Protein AF-A0A7C2DTG1-F1 (afdb_monomer_lite)

Foldseek 3Di:
DDDDDDDDDDDDPDPDDDDDDDDDPCPDPVNPDDDDADEAEDWAAFDDPVCVVVVRTDDADFAPDKDWPDADPVQRKTKIKTKDAAADKDFDDWDQDPNDTFGEIEHRCFADFIWIWMWIGRPPPHIYTDDIGGDDDPNHGDTRFFDDPPDVPGPRYYYDYNPD

pLDDT: mean 87.03, std 15.65, range [34.69, 97.69]

Structure (mmCIF, N/CA/C/O backbone):
data_AF-A0A7C2DTG1-F1
#
_entry.id   AF-A0A7C2DTG1-F1
#
loop_
_atom_site.group_PDB
_atom_site.id
_atom_site.type_symbol
_atom_site.label_atom_id
_atom_site.label_alt_id
_atom_site.label_comp_id
_atom_site.label_asym_id
_atom_site.label_entity_id
_atom_site.label_seq_id
_atom_site.pdbx_PDB_ins_code
_atom_site.Cartn_x
_atom_site.Cartn_y
_atom_site.Cartn_z
_atom_site.occupancy
_atom_site.B_iso_or_equiv
_atom_site.auth_seq_id
_atom_site.auth_comp_id
_atom_site.auth_asym_id
_atom_site.auth_atom_id
_atom_site.pdbx_PDB_model_num
ATOM 1 N N . MET A 1 1 ? 42.795 -55.065 2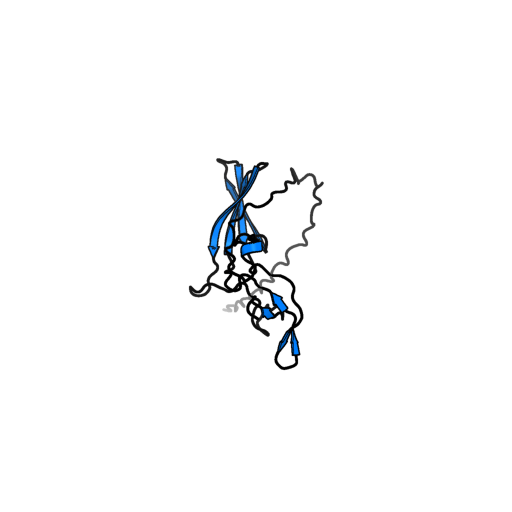0.145 1.00 43.28 1 MET A N 1
ATOM 2 C CA . MET A 1 1 ? 42.087 -54.431 19.009 1.00 43.28 1 MET A CA 1
ATOM 3 C C . MET A 1 1 ? 41.226 -53.302 19.561 1.00 43.28 1 MET A C 1
ATOM 5 O O . MET A 1 1 ? 40.138 -53.556 20.056 1.00 43.28 1 MET A O 1
ATOM 9 N N . HIS A 1 2 ? 41.753 -52.077 19.580 1.00 39.12 2 HIS A N 1
ATOM 10 C CA . HIS A 1 2 ? 41.038 -50.883 20.037 1.00 39.12 2 HIS A CA 1
ATOM 11 C C . HIS A 1 2 ? 40.403 -50.190 18.831 1.00 39.12 2 HIS A C 1
ATOM 13 O O . HIS A 1 2 ? 41.102 -49.892 17.864 1.00 39.12 2 HIS A O 1
ATOM 19 N N . ARG A 1 3 ? 39.088 -49.957 18.868 1.00 41.34 3 ARG A N 1
ATOM 20 C CA . ARG A 1 3 ? 38.401 -49.107 17.891 1.00 41.34 3 ARG A CA 1
ATOM 21 C C . ARG A 1 3 ? 37.812 -47.917 18.630 1.00 41.34 3 ARG A C 1
ATOM 23 O O . ARG A 1 3 ? 36.947 -48.074 19.486 1.00 41.34 3 ARG A O 1
ATOM 30 N N . SER A 1 4 ? 38.381 -46.762 18.318 1.00 36.59 4 SER A N 1
ATOM 31 C CA . SER A 1 4 ? 38.093 -45.457 18.888 1.00 36.59 4 SER A CA 1
ATOM 32 C C . SER A 1 4 ? 36.669 -45.000 18.578 1.00 36.59 4 SER A C 1
ATOM 34 O O . SER A 1 4 ? 36.178 -45.157 17.461 1.00 36.59 4 SER A O 1
ATOM 36 N N . LEU A 1 5 ? 36.038 -44.409 19.589 1.00 38.06 5 LEU A N 1
ATOM 37 C CA . LEU A 1 5 ? 34.749 -43.735 19.526 1.00 38.06 5 LEU A CA 1
ATOM 38 C C . LEU A 1 5 ? 34.930 -42.390 18.802 1.00 38.06 5 LEU A C 1
ATOM 40 O O . LEU A 1 5 ? 35.650 -41.520 19.288 1.00 38.06 5 LEU A O 1
ATOM 44 N N . ALA A 1 6 ? 34.312 -42.222 17.634 1.00 37.50 6 ALA A N 1
ATOM 45 C CA . ALA A 1 6 ? 34.269 -40.935 16.946 1.00 37.50 6 ALA A CA 1
ATOM 46 C C . ALA A 1 6 ? 33.178 -40.063 17.585 1.00 37.50 6 ALA A C 1
ATOM 48 O O . ALA A 1 6 ? 31.989 -40.352 17.461 1.00 37.50 6 ALA A O 1
ATOM 49 N N . VAL A 1 7 ? 33.590 -39.012 18.292 1.00 38.81 7 VAL A N 1
ATOM 50 C CA . VAL A 1 7 ? 32.696 -37.971 18.811 1.00 38.81 7 VAL A CA 1
ATOM 51 C C . VAL A 1 7 ? 32.345 -37.032 17.658 1.00 38.81 7 VAL A C 1
ATOM 53 O O . VAL A 1 7 ? 33.220 -36.394 17.075 1.00 38.81 7 VAL A O 1
ATOM 56 N N . LEU A 1 8 ? 31.060 -36.972 17.314 1.00 34.69 8 LEU A N 1
ATOM 57 C CA . LEU A 1 8 ? 30.517 -36.056 16.318 1.00 34.69 8 LEU A CA 1
ATOM 58 C C . LEU A 1 8 ? 30.367 -34.666 16.964 1.00 34.69 8 LEU A C 1
ATOM 60 O O . LEU A 1 8 ? 29.499 -34.468 17.812 1.00 34.69 8 LEU A O 1
ATOM 64 N N . PHE A 1 9 ? 31.210 -33.702 16.590 1.00 39.34 9 PHE A N 1
ATOM 65 C CA . PHE A 1 9 ? 31.005 -32.300 16.962 1.00 39.34 9 PHE A CA 1
ATOM 66 C C . PHE A 1 9 ? 29.908 -31.698 16.077 1.00 39.34 9 PHE A C 1
ATOM 68 O O . PHE A 1 9 ? 30.106 -31.487 14.881 1.00 39.34 9 PHE A O 1
ATOM 75 N N . ALA A 1 10 ? 28.748 -31.410 16.668 1.00 42.44 10 ALA A N 1
ATOM 76 C CA . ALA A 1 10 ? 27.734 -30.562 16.057 1.00 42.44 10 ALA A CA 1
ATOM 77 C C . ALA A 1 10 ? 28.236 -29.108 16.072 1.00 42.44 10 ALA A C 1
ATOM 79 O O . ALA A 1 10 ? 28.233 -28.448 17.111 1.00 42.44 10 ALA A O 1
ATOM 80 N N . GLY A 1 11 ? 28.716 -28.619 14.928 1.00 43.84 11 GLY A N 1
ATOM 81 C CA . GLY A 1 11 ? 29.050 -27.209 14.753 1.00 43.84 11 GLY A CA 1
ATOM 82 C C . GLY A 1 11 ? 27.777 -26.363 14.752 1.00 43.84 11 GLY A C 1
ATOM 83 O O . GLY A 1 11 ? 26.938 -26.514 13.867 1.00 43.84 11 GLY A O 1
ATOM 84 N N . LEU A 1 12 ? 27.631 -25.470 15.733 1.00 47.09 12 LEU A N 1
ATOM 85 C CA . LEU A 1 12 ? 26.654 -24.385 15.665 1.00 47.09 12 LEU A CA 1
ATOM 86 C C . LEU A 1 12 ? 27.024 -23.474 14.487 1.00 47.09 12 LEU A C 1
ATOM 88 O O . LEU A 1 12 ? 28.044 -22.786 14.527 1.00 47.09 12 LEU A O 1
ATOM 92 N N . ALA A 1 13 ? 26.197 -23.456 13.444 1.00 48.62 13 ALA A N 1
ATOM 93 C CA . ALA A 1 13 ? 26.283 -22.448 12.399 1.00 48.62 13 ALA A CA 1
ATOM 94 C C . ALA A 1 13 ? 25.889 -21.091 13.002 1.00 48.62 13 ALA A C 1
ATOM 96 O O . ALA A 1 13 ? 24.713 -20.834 13.260 1.00 48.62 13 ALA A O 1
ATOM 97 N N . MET A 1 14 ? 26.874 -20.232 13.266 1.00 51.03 14 MET A N 1
ATOM 98 C CA . MET A 1 14 ? 26.602 -18.828 13.564 1.00 51.03 14 MET A CA 1
ATOM 99 C C . MET A 1 14 ? 26.011 -18.160 12.314 1.00 51.03 14 MET A C 1
ATOM 101 O O . MET A 1 14 ? 26.568 -18.332 11.226 1.00 51.03 14 MET A O 1
ATOM 105 N N . PRO A 1 15 ? 24.910 -17.396 12.429 1.00 57.28 15 PRO A N 1
ATOM 106 C CA . PRO A 1 15 ? 24.404 -16.621 11.309 1.00 57.28 15 PRO A CA 1
ATOM 107 C C . PRO A 1 15 ? 25.461 -15.579 10.932 1.00 57.28 15 PRO A C 1
ATOM 109 O O . PRO A 1 15 ? 25.915 -14.810 11.780 1.00 57.28 15 PRO A O 1
ATOM 112 N N . ALA A 1 16 ? 25.880 -15.570 9.668 1.00 67.31 16 ALA A N 1
ATOM 113 C CA . ALA A 1 16 ? 26.770 -14.539 9.157 1.00 67.31 16 ALA A CA 1
ATOM 114 C C . ALA A 1 16 ? 26.077 -13.177 9.312 1.00 67.31 16 ALA A C 1
ATOM 116 O O . ALA A 1 16 ? 25.031 -12.941 8.704 1.00 67.31 16 ALA A O 1
ATOM 117 N N . LEU A 1 17 ? 26.640 -12.288 10.136 1.00 62.75 17 LEU A N 1
ATOM 118 C CA . LEU A 1 17 ? 26.237 -10.885 10.136 1.00 62.75 17 LEU A CA 1
ATOM 119 C C . LEU A 1 17 ? 26.486 -10.341 8.725 1.00 62.75 17 LEU A C 1
ATOM 121 O O . LEU A 1 17 ? 27.607 -10.424 8.220 1.00 62.75 17 LEU A O 1
ATOM 125 N N . ALA A 1 18 ? 25.448 -9.802 8.085 1.00 61.69 18 ALA A N 1
ATOM 126 C CA . ALA A 1 18 ? 25.612 -9.090 6.827 1.00 61.69 18 ALA A CA 1
ATOM 127 C C . ALA A 1 18 ? 26.633 -7.958 7.026 1.00 61.69 18 ALA A C 1
ATOM 129 O O . ALA A 1 18 ? 26.552 -7.208 8.001 1.00 61.69 18 ALA A O 1
ATOM 130 N N . ALA A 1 19 ? 27.612 -7.858 6.124 1.00 71.06 19 ALA A N 1
ATOM 131 C CA . ALA A 1 19 ? 28.595 -6.784 6.169 1.00 71.06 19 ALA A CA 1
ATOM 132 C C . ALA A 1 19 ? 27.882 -5.418 6.095 1.00 71.06 19 ALA A C 1
ATOM 134 O O . ALA A 1 19 ? 26.881 -5.297 5.379 1.00 71.06 19 ALA A O 1
ATOM 135 N N . PRO A 1 20 ? 28.372 -4.387 6.809 1.00 70.19 20 PRO A N 1
ATOM 136 C CA . PRO A 1 20 ? 27.816 -3.046 6.701 1.00 70.19 20 PRO A CA 1
ATOM 137 C C . PRO A 1 20 ? 27.890 -2.592 5.241 1.00 70.19 20 PRO A C 1
ATOM 139 O O . PRO A 1 20 ? 28.963 -2.582 4.639 1.00 70.19 20 PRO A O 1
ATOM 142 N N . PHE A 1 21 ? 26.745 -2.243 4.657 1.00 70.69 21 PHE A N 1
ATOM 143 C CA . PHE A 1 21 ? 26.697 -1.672 3.318 1.00 70.69 21 PHE A CA 1
ATOM 144 C C . PHE A 1 21 ? 26.860 -0.155 3.412 1.00 70.69 21 PHE A C 1
ATOM 146 O O . PHE A 1 21 ? 26.299 0.499 4.291 1.00 70.69 21 PHE A O 1
ATOM 153 N N . THR A 1 22 ? 27.638 0.420 2.500 1.00 78.88 22 THR A N 1
ATOM 154 C CA . THR A 1 22 ? 27.735 1.873 2.347 1.00 78.88 22 THR A CA 1
ATOM 155 C C . THR A 1 22 ? 26.729 2.311 1.293 1.00 78.88 22 THR A C 1
ATOM 157 O O . THR A 1 22 ? 26.757 1.817 0.166 1.00 78.88 22 THR A O 1
ATOM 160 N N . LEU A 1 23 ? 25.838 3.238 1.646 1.00 75.69 23 LEU A N 1
ATOM 161 C CA . LEU A 1 23 ? 24.973 3.888 0.667 1.00 75.69 23 LEU A CA 1
ATOM 162 C C . LEU A 1 23 ? 25.837 4.762 -0.245 1.00 75.69 23 LEU A C 1
ATOM 164 O O . LEU A 1 23 ? 26.491 5.698 0.213 1.00 75.69 23 LEU A O 1
ATOM 168 N N . LEU A 1 24 ? 25.856 4.436 -1.534 1.00 79.88 24 LEU A N 1
ATOM 169 C CA . LEU A 1 24 ? 26.554 5.236 -2.531 1.00 79.88 24 LEU A CA 1
ATOM 170 C C . LEU A 1 24 ? 25.743 6.511 -2.814 1.00 79.88 24 LEU A C 1
ATOM 172 O O . LEU A 1 24 ? 24.516 6.430 -2.927 1.00 79.88 24 LEU A O 1
ATOM 176 N N . PRO A 1 25 ? 26.385 7.688 -2.935 1.00 83.62 25 PRO A N 1
ATOM 177 C CA . PRO A 1 25 ? 25.676 8.898 -3.325 1.00 83.62 25 PRO A CA 1
ATOM 178 C C . PRO A 1 25 ? 25.147 8.759 -4.756 1.00 83.62 25 PRO A C 1
ATOM 180 O O . PRO A 1 25 ? 25.709 8.031 -5.572 1.00 83.62 25 PRO A O 1
ATOM 183 N N . VAL A 1 26 ? 24.109 9.524 -5.098 1.00 83.31 26 VAL A N 1
ATOM 184 C CA . VAL A 1 26 ? 23.550 9.548 -6.465 1.00 83.31 26 VAL A CA 1
ATOM 185 C C . VAL A 1 26 ? 24.564 9.985 -7.531 1.00 83.31 26 VAL A C 1
ATOM 187 O O . VAL A 1 26 ? 24.376 9.692 -8.703 1.00 83.31 26 VAL A O 1
ATOM 190 N N . SER A 1 27 ? 25.645 10.662 -7.130 1.00 85.50 27 SER A N 1
ATOM 191 C CA . SER A 1 27 ? 26.766 11.057 -7.991 1.00 85.50 27 SER A CA 1
ATOM 192 C C . SER A 1 27 ? 27.813 9.956 -8.202 1.00 85.50 27 SER A C 1
ATOM 194 O O . SER A 1 27 ? 28.804 10.180 -8.896 1.00 85.50 27 SER A O 1
ATOM 196 N N . HIS A 1 28 ? 27.649 8.785 -7.582 1.00 90.62 28 HIS A N 1
ATOM 197 C CA . HIS A 1 28 ? 28.598 7.687 -7.712 1.00 90.62 28 HIS A CA 1
ATOM 198 C C . HIS A 1 28 ? 28.637 7.176 -9.165 1.00 90.62 28 HIS A C 1
ATOM 200 O O . HIS A 1 28 ? 27.578 6.976 -9.753 1.00 90.62 28 HIS A O 1
ATOM 206 N N . PRO A 1 29 ? 29.815 6.860 -9.739 1.00 87.69 29 PRO A N 1
ATOM 207 C CA . PRO A 1 29 ? 29.944 6.450 -11.147 1.00 87.69 29 PRO A CA 1
ATOM 208 C C . PRO A 1 29 ? 29.183 5.166 -11.524 1.00 87.69 29 PRO A C 1
ATOM 210 O O . PRO A 1 29 ? 28.986 4.891 -12.701 1.00 87.69 29 PRO A O 1
ATOM 213 N N . ALA A 1 30 ? 28.754 4.373 -10.539 1.00 87.50 30 ALA A N 1
ATOM 214 C CA . ALA A 1 30 ? 27.897 3.203 -10.759 1.00 87.50 30 ALA A CA 1
ATOM 215 C C . ALA A 1 30 ? 26.413 3.554 -10.998 1.00 87.50 30 ALA A C 1
ATOM 217 O O . ALA A 1 30 ? 25.640 2.688 -11.402 1.00 87.50 30 ALA A O 1
ATOM 218 N N . VAL A 1 31 ? 25.999 4.796 -10.730 1.00 86.75 31 VAL A N 1
ATOM 219 C CA . VAL A 1 31 ? 24.642 5.284 -10.987 1.00 86.75 31 VAL A CA 1
ATOM 220 C C . VAL A 1 31 ? 24.613 5.874 -12.393 1.00 86.75 31 VAL A C 1
ATOM 222 O O . VAL A 1 31 ? 25.162 6.943 -12.637 1.00 86.75 31 VAL A O 1
ATOM 225 N N . ALA A 1 32 ? 23.976 5.169 -13.328 1.00 85.25 32 ALA A N 1
ATOM 226 C CA . ALA A 1 32 ? 23.869 5.628 -14.714 1.00 85.25 32 ALA A CA 1
ATOM 227 C C . ALA A 1 32 ? 22.832 6.754 -14.886 1.00 85.25 32 ALA A C 1
ATOM 229 O O . ALA A 1 32 ? 23.033 7.659 -15.691 1.00 85.25 32 ALA A O 1
ATOM 230 N N . ALA A 1 33 ? 21.728 6.695 -14.134 1.00 85.81 33 ALA A N 1
ATOM 231 C CA . ALA A 1 33 ? 20.658 7.686 -14.155 1.00 85.81 33 ALA A CA 1
ATOM 232 C C . ALA A 1 33 ? 19.833 7.630 -12.860 1.00 85.81 33 ALA A C 1
ATOM 234 O O . ALA A 1 33 ? 19.765 6.592 -12.196 1.00 85.81 33 ALA A O 1
ATOM 235 N N . VAL A 1 34 ? 19.183 8.747 -12.527 1.00 88.88 34 VAL A N 1
ATOM 236 C CA . VAL A 1 34 ? 18.154 8.827 -11.484 1.00 88.88 34 VAL A CA 1
ATOM 237 C C . VAL A 1 34 ? 16.896 9.387 -12.121 1.00 88.88 34 VAL A C 1
ATOM 239 O O . VAL A 1 34 ? 16.904 10.495 -12.654 1.00 88.88 34 VAL A O 1
ATOM 242 N N . GLU A 1 35 ? 15.811 8.630 -12.031 1.00 90.69 35 GLU A N 1
ATOM 243 C CA . GLU A 1 35 ? 14.512 9.017 -12.567 1.00 90.69 35 GLU A CA 1
ATOM 244 C C . GLU A 1 35 ? 13.470 9.037 -11.451 1.00 90.69 35 GLU A C 1
ATOM 246 O O . GLU A 1 35 ? 13.570 8.311 -10.458 1.00 90.69 35 GLU A O 1
ATOM 251 N N . ARG A 1 36 ? 12.469 9.904 -11.608 1.00 93.50 36 ARG A N 1
ATOM 252 C CA . ARG A 1 36 ? 11.344 10.022 -10.684 1.00 93.50 36 ARG A CA 1
ATOM 253 C C . ARG A 1 36 ? 10.067 9.742 -11.447 1.00 93.50 36 ARG A C 1
ATOM 255 O O . ARG A 1 36 ? 9.796 10.407 -12.439 1.00 93.50 36 ARG A O 1
ATOM 262 N N . TYR A 1 37 ? 9.272 8.825 -10.917 1.00 93.88 37 TYR A N 1
ATOM 263 C CA . TYR A 1 37 ? 7.965 8.504 -11.461 1.00 93.88 37 TYR A CA 1
ATOM 264 C C . TYR A 1 37 ? 6.906 8.743 -10.405 1.00 93.88 37 TYR A C 1
ATOM 266 O O . TYR A 1 37 ? 7.059 8.334 -9.252 1.00 93.88 37 TYR A O 1
ATOM 274 N N . GLU A 1 38 ? 5.816 9.368 -10.822 1.00 93.81 38 GLU A N 1
ATOM 275 C CA . GLU A 1 38 ? 4.559 9.224 -10.112 1.00 93.81 38 GLU A CA 1
ATOM 276 C C . GLU A 1 38 ? 3.977 7.857 -10.477 1.00 93.81 38 GLU A C 1
ATOM 278 O O . GLU A 1 38 ? 3.865 7.505 -11.654 1.00 93.81 38 GLU A O 1
ATOM 283 N N . VAL A 1 39 ? 3.677 7.044 -9.466 1.00 94.56 39 VAL A N 1
ATOM 284 C CA . VAL A 1 39 ? 3.118 5.714 -9.699 1.00 94.56 39 VAL A CA 1
ATOM 285 C C . VAL A 1 39 ? 1.629 5.865 -9.969 1.00 94.56 39 VAL A C 1
ATOM 287 O O . VAL A 1 39 ? 0.865 6.247 -9.085 1.00 94.56 39 VAL A O 1
ATOM 290 N N . SER A 1 40 ? 1.203 5.515 -11.179 1.00 95.00 40 SER A N 1
ATOM 291 C CA . SER A 1 40 ? -0.211 5.407 -11.510 1.00 95.00 40 SER A CA 1
ATOM 292 C C . SER A 1 40 ? -0.806 4.205 -10.776 1.00 95.00 40 SER A C 1
ATOM 294 O O . SER A 1 40 ? -0.438 3.050 -11.026 1.00 95.00 40 SER A O 1
ATOM 296 N N . THR A 1 41 ? -1.697 4.489 -9.828 1.00 93.31 41 THR A N 1
ATOM 297 C CA . THR A 1 41 ? -2.347 3.492 -8.977 1.00 93.31 41 THR A CA 1
ATOM 298 C C . THR A 1 41 ? -3.856 3.465 -9.224 1.00 93.31 41 THR A C 1
ATOM 300 O O . THR A 1 41 ? -4.441 4.485 -9.597 1.00 93.31 41 THR A O 1
ATOM 303 N N . PRO A 1 42 ? -4.518 2.310 -9.036 1.00 92.44 42 PRO A N 1
ATOM 304 C CA . PRO A 1 42 ? -5.970 2.261 -9.076 1.00 92.44 42 PRO A CA 1
ATOM 305 C C . PRO A 1 42 ? -6.565 3.049 -7.907 1.00 92.44 42 PRO A C 1
ATOM 307 O O . PRO A 1 42 ? -6.047 3.029 -6.789 1.00 92.44 42 PRO A O 1
ATOM 310 N N . ALA A 1 43 ? -7.698 3.696 -8.168 1.00 92.31 43 ALA A N 1
ATOM 311 C CA . ALA A 1 43 ? -8.455 4.414 -7.157 1.00 92.31 43 ALA A CA 1
ATOM 312 C C . ALA A 1 43 ? -9.000 3.441 -6.096 1.00 92.31 43 ALA A C 1
ATOM 314 O O . ALA A 1 43 ? -9.703 2.478 -6.421 1.00 92.31 43 ALA A O 1
ATOM 315 N N . LEU A 1 44 ? -8.708 3.697 -4.819 1.00 94.69 44 LEU A N 1
ATOM 316 C CA . LEU A 1 44 ? -9.296 2.947 -3.715 1.00 94.69 44 LEU A CA 1
ATOM 317 C C . LEU A 1 44 ? -10.678 3.523 -3.412 1.00 94.69 44 LEU A C 1
ATOM 319 O O . LEU A 1 44 ? -10.797 4.696 -3.070 1.00 94.69 44 LEU A O 1
ATOM 323 N N . ALA A 1 45 ? -11.727 2.711 -3.526 1.00 95.56 45 ALA A N 1
ATOM 324 C CA . ALA A 1 45 ? -13.086 3.168 -3.262 1.00 95.56 45 ALA A CA 1
ATOM 325 C C . ALA A 1 45 ? -13.229 3.698 -1.826 1.00 95.56 45 ALA A C 1
ATOM 327 O O . ALA A 1 45 ? -12.918 3.004 -0.859 1.00 95.56 45 ALA A O 1
ATOM 328 N N . TYR A 1 46 ? -13.765 4.910 -1.707 1.00 95.19 46 TYR A N 1
ATOM 329 C CA . TYR A 1 46 ? -14.047 5.563 -0.440 1.00 95.19 46 TYR A CA 1
ATOM 330 C C . TYR A 1 46 ? -15.546 5.848 -0.331 1.00 95.19 46 TYR A C 1
ATOM 332 O O . TYR A 1 46 ? -16.201 6.271 -1.290 1.00 95.19 46 TYR A O 1
ATOM 340 N N . ARG A 1 47 ? -16.116 5.498 0.821 1.00 93.75 47 ARG A N 1
ATOM 341 C CA . ARG A 1 47 ? -17.562 5.530 1.104 1.00 93.75 47 ARG A CA 1
ATOM 342 C C . ARG A 1 47 ? -17.854 6.157 2.472 1.00 93.75 47 ARG A C 1
ATOM 344 O O . ARG A 1 47 ? -18.884 5.857 3.068 1.00 93.75 47 ARG A O 1
ATOM 351 N N . GLY A 1 48 ? -16.915 6.954 2.974 1.00 91.25 48 GLY A N 1
ATOM 352 C CA . GLY A 1 48 ? -17.051 7.678 4.231 1.00 91.25 48 GLY A CA 1
ATOM 353 C C . GLY A 1 48 ? -17.931 8.919 4.114 1.00 91.25 48 GLY A C 1
ATOM 354 O O . GLY A 1 48 ? -18.520 9.179 3.060 1.00 91.25 48 GLY A O 1
ATOM 355 N N . ALA A 1 49 ? -18.025 9.675 5.207 1.00 91.38 49 ALA A N 1
ATOM 356 C CA . ALA A 1 49 ? -18.916 10.833 5.311 1.00 91.38 49 ALA A CA 1
ATOM 357 C C . ALA A 1 49 ? -18.570 11.922 4.282 1.00 91.38 49 ALA A C 1
ATOM 359 O O . ALA A 1 49 ? -19.462 12.494 3.656 1.00 91.38 49 ALA A O 1
ATOM 360 N N . ASP A 1 50 ? -17.276 12.119 4.027 1.00 90.62 50 ASP A N 1
ATOM 361 C CA . ASP A 1 50 ? -16.766 13.139 3.112 1.00 90.62 50 ASP A CA 1
ATOM 362 C C . ASP A 1 50 ? -16.503 12.600 1.699 1.00 90.62 50 ASP A C 1
ATOM 364 O O . ASP A 1 50 ? -15.773 13.212 0.919 1.00 90.62 50 ASP A O 1
ATOM 368 N N . ALA A 1 51 ? -17.099 11.465 1.309 1.00 93.88 51 ALA A N 1
ATOM 369 C CA . ALA A 1 51 ? -16.834 10.833 0.012 1.00 93.88 51 ALA A CA 1
ATOM 370 C C . ALA A 1 51 ? -16.982 11.791 -1.183 1.00 93.88 51 ALA A C 1
ATOM 372 O O . ALA A 1 51 ? -16.223 11.683 -2.145 1.00 93.88 51 ALA A O 1
ATOM 373 N N . ALA A 1 52 ? -17.905 12.755 -1.115 1.00 94.75 52 ALA A N 1
ATOM 374 C CA . ALA A 1 52 ? -18.080 13.770 -2.152 1.00 94.75 52 ALA A CA 1
ATOM 375 C C . ALA A 1 52 ? -16.841 14.670 -2.332 1.00 94.75 52 ALA A C 1
ATOM 377 O O . ALA A 1 52 ? -16.472 14.965 -3.467 1.00 94.75 52 ALA A O 1
ATOM 378 N N . ALA A 1 53 ? -16.165 15.049 -1.242 1.00 94.31 53 ALA A N 1
ATOM 379 C CA . ALA A 1 53 ? -14.959 15.880 -1.282 1.00 94.31 53 ALA A CA 1
ATOM 380 C C . ALA A 1 53 ? -13.769 15.164 -1.946 1.00 94.31 53 ALA A C 1
ATOM 382 O O . ALA A 1 53 ? -12.886 15.810 -2.504 1.00 94.31 53 ALA A O 1
ATOM 383 N N . PHE A 1 54 ? -13.781 13.830 -1.938 1.00 93.38 54 PHE A N 1
ATOM 384 C CA . PHE A 1 54 ? -12.740 12.977 -2.516 1.00 93.38 54 PHE A CA 1
ATOM 385 C C . PHE A 1 54 ? -13.189 12.272 -3.807 1.00 93.38 54 PHE A C 1
ATOM 387 O O . PHE A 1 54 ? -12.602 11.268 -4.211 1.00 93.38 54 PHE A O 1
ATOM 394 N N . ALA A 1 55 ? -14.270 12.739 -4.443 1.00 95.62 55 ALA A N 1
ATOM 395 C CA . ALA A 1 55 ? -14.841 12.117 -5.644 1.00 95.62 55 ALA A CA 1
ATOM 396 C C . ALA A 1 55 ? -15.077 10.590 -5.506 1.00 95.62 55 ALA A C 1
ATOM 398 O O . ALA A 1 55 ? -14.992 9.832 -6.471 1.00 95.62 55 ALA A O 1
ATOM 399 N N . GLY A 1 56 ? -15.362 10.121 -4.289 1.00 95.56 56 GLY A N 1
ATOM 400 C CA . GLY A 1 56 ? -15.636 8.721 -3.971 1.00 95.56 56 GLY A CA 1
ATOM 401 C C . GLY A 1 56 ? -14.416 7.794 -3.949 1.00 95.56 56 GLY A C 1
ATOM 402 O O . GLY A 1 56 ? -14.607 6.570 -3.951 1.00 95.56 56 GLY A O 1
ATOM 403 N N . SER A 1 57 ? -13.186 8.323 -3.930 1.00 95.69 57 SER A N 1
ATOM 404 C CA . SER A 1 57 ? -11.970 7.502 -3.883 1.00 95.69 57 SER A CA 1
ATOM 405 C C . SER A 1 57 ? -10.780 8.154 -3.177 1.00 95.69 57 SER A C 1
ATOM 407 O O . SER A 1 57 ? -10.689 9.369 -3.083 1.00 95.69 57 SER A O 1
ATOM 409 N N . LEU A 1 58 ? -9.846 7.332 -2.705 1.00 93.69 58 LEU A N 1
ATOM 410 C CA . LEU A 1 58 ? -8.578 7.753 -2.114 1.00 93.69 58 LEU A CA 1
ATOM 411 C C . LEU A 1 58 ? -7.400 7.175 -2.918 1.00 93.69 58 LEU A C 1
ATOM 413 O O . LEU A 1 58 ? -7.545 6.115 -3.541 1.00 93.69 58 LEU A O 1
ATOM 417 N N . PRO A 1 59 ? -6.230 7.839 -2.914 1.00 89.38 59 PRO A N 1
ATOM 418 C CA . PRO A 1 59 ? -5.034 7.304 -3.552 1.00 89.38 59 PRO A CA 1
ATOM 419 C C . PRO A 1 59 ? -4.542 6.046 -2.827 1.00 89.38 59 PRO A C 1
ATOM 421 O O . PRO A 1 59 ? -4.605 5.947 -1.599 1.00 89.38 59 PRO A O 1
ATOM 424 N N . LEU A 1 60 ? -4.019 5.087 -3.591 1.00 91.31 60 LEU A N 1
ATOM 425 C CA . LEU A 1 60 ? -3.421 3.871 -3.051 1.00 91.31 60 LEU A CA 1
ATOM 426 C C . LEU A 1 60 ? -1.906 4.046 -2.892 1.00 91.31 60 LEU A C 1
ATOM 428 O O . LEU A 1 60 ? -1.202 4.335 -3.856 1.00 91.31 60 LEU A O 1
ATOM 432 N N . ALA A 1 61 ? -1.384 3.793 -1.692 1.00 91.50 61 ALA A N 1
ATOM 433 C CA . ALA A 1 61 ? 0.054 3.773 -1.439 1.00 91.50 61 ALA A CA 1
ATOM 434 C C . ALA A 1 61 ? 0.610 2.343 -1.536 1.00 91.50 61 ALA A C 1
ATOM 436 O O . ALA A 1 61 ? 0.188 1.453 -0.803 1.00 91.50 61 ALA A O 1
ATOM 437 N N . VAL A 1 62 ? 1.587 2.135 -2.421 1.00 93.31 62 VAL A N 1
ATOM 438 C CA . VAL A 1 62 ? 2.193 0.822 -2.734 1.00 93.31 62 VAL A CA 1
ATOM 439 C C . VAL A 1 62 ? 3.679 0.735 -2.351 1.00 93.31 62 VAL A C 1
ATOM 441 O O . VAL A 1 62 ? 4.431 -0.044 -2.922 1.00 93.31 62 VAL A O 1
ATOM 444 N N . GLY A 1 63 ? 4.126 1.584 -1.423 1.00 88.69 63 GLY A N 1
ATOM 445 C CA . GLY A 1 63 ? 5.549 1.826 -1.153 1.00 88.69 63 GLY A CA 1
ATOM 446 C C . GLY A 1 63 ? 6.117 1.195 0.119 1.00 88.69 63 GLY A C 1
ATOM 447 O O . GLY A 1 63 ? 7.222 1.558 0.506 1.00 88.69 63 GLY A O 1
ATOM 448 N N . SER A 1 64 ? 5.398 0.304 0.804 1.00 92.31 64 SER A N 1
ATOM 449 C CA . SER A 1 64 ? 5.833 -0.195 2.120 1.00 92.31 64 SER A CA 1
ATOM 450 C C . SER A 1 64 ? 6.986 -1.195 2.047 1.00 92.31 64 SER A C 1
ATOM 452 O O . SER A 1 64 ? 7.759 -1.329 2.990 1.00 92.31 64 SER A O 1
ATOM 454 N N . ALA A 1 65 ? 7.124 -1.877 0.914 1.00 93.88 65 ALA A N 1
ATOM 455 C CA . ALA A 1 65 ? 8.297 -2.661 0.557 1.00 93.88 65 ALA A CA 1
ATOM 456 C C . ALA A 1 65 ? 8.430 -2.682 -0.966 1.00 93.88 65 ALA A C 1
ATOM 458 O O . ALA A 1 65 ? 7.425 -2.572 -1.671 1.00 93.88 65 ALA A O 1
ATOM 459 N N . LEU A 1 66 ? 9.653 -2.851 -1.468 1.00 95.81 66 LEU A N 1
ATOM 460 C CA . LEU A 1 66 ? 9.942 -2.944 -2.895 1.00 95.81 66 LEU A CA 1
ATOM 461 C C . LEU A 1 66 ? 11.050 -3.975 -3.138 1.00 95.81 66 LEU A C 1
ATOM 463 O O . LEU A 1 66 ? 12.062 -3.985 -2.441 1.00 95.81 66 LEU A O 1
ATOM 467 N N . SER A 1 67 ? 10.870 -4.830 -4.139 1.00 96.50 67 SER A N 1
ATOM 468 C CA . SER A 1 67 ? 11.853 -5.824 -4.561 1.00 96.50 67 SER A CA 1
ATOM 469 C C . SER A 1 67 ? 11.892 -5.914 -6.082 1.00 96.50 67 SER A C 1
ATOM 471 O O . SER A 1 67 ? 10.849 -5.961 -6.733 1.00 96.50 67 SER A O 1
ATOM 473 N N . PHE A 1 68 ? 13.091 -5.932 -6.662 1.00 96.94 68 PHE A N 1
ATOM 474 C CA . PHE A 1 68 ? 13.254 -6.083 -8.105 1.00 96.94 68 PHE A CA 1
ATOM 475 C C . PHE A 1 68 ? 12.836 -7.490 -8.543 1.00 96.94 68 PHE A C 1
ATOM 477 O O . PHE A 1 68 ? 13.356 -8.488 -8.045 1.00 96.94 68 PHE A O 1
ATOM 484 N N . LYS A 1 69 ? 11.887 -7.566 -9.478 1.00 96.12 69 LYS A N 1
ATOM 485 C CA . LYS A 1 69 ? 11.395 -8.824 -10.049 1.00 96.12 69 LYS A CA 1
ATOM 486 C C . LYS A 1 69 ? 12.189 -9.205 -11.295 1.00 96.12 69 LYS A C 1
ATOM 488 O O . LYS A 1 69 ? 12.498 -10.379 -11.477 1.00 96.12 69 LYS A O 1
ATOM 493 N N . GLY A 1 70 ? 12.489 -8.239 -12.158 1.00 96.56 70 GLY A N 1
ATOM 494 C CA . GLY A 1 70 ? 13.190 -8.507 -13.406 1.00 96.56 70 GLY A CA 1
ATOM 495 C C . GLY A 1 70 ? 13.078 -7.384 -14.426 1.00 96.56 70 GLY A C 1
ATOM 496 O O . GLY A 1 70 ? 12.479 -6.340 -14.179 1.00 96.56 70 GLY A O 1
ATOM 497 N N . TYR A 1 71 ? 13.677 -7.626 -15.585 1.00 95.69 71 TYR A N 1
ATOM 498 C CA . TYR A 1 71 ? 13.666 -6.721 -16.726 1.00 95.69 71 TYR A CA 1
ATOM 499 C C . TYR A 1 71 ? 13.006 -7.412 -17.919 1.00 95.69 71 TYR A C 1
ATOM 501 O O . TYR A 1 71 ? 13.465 -8.471 -18.356 1.00 95.69 71 TYR A O 1
ATOM 509 N N . GLU A 1 72 ? 11.940 -6.812 -18.440 1.00 93.69 72 GLU A N 1
ATOM 510 C CA . GLU A 1 72 ? 11.234 -7.294 -19.622 1.00 93.69 72 GLU A CA 1
ATOM 511 C C . GLU A 1 72 ? 11.914 -6.753 -20.882 1.00 93.69 72 GLU A C 1
ATOM 513 O O . GLU A 1 72 ? 11.810 -5.565 -21.203 1.00 93.69 72 GLU A O 1
ATOM 518 N N . LYS A 1 73 ? 12.616 -7.635 -21.603 1.00 90.56 73 LYS A N 1
ATOM 519 C CA . LYS A 1 73 ? 13.451 -7.258 -22.751 1.00 90.56 73 LYS A CA 1
ATOM 520 C C . LYS A 1 73 ? 12.638 -6.692 -23.911 1.00 90.56 73 LYS A C 1
ATOM 522 O O . LYS A 1 73 ? 13.120 -5.780 -24.572 1.00 90.56 73 LYS A O 1
ATOM 527 N N . GLY A 1 74 ? 11.432 -7.212 -24.162 1.00 90.50 74 GLY A N 1
ATOM 528 C CA . GLY A 1 74 ? 10.629 -6.800 -25.321 1.00 90.50 74 GLY A CA 1
ATOM 529 C C . GLY A 1 74 ? 10.180 -5.337 -25.267 1.00 90.50 74 GLY A C 1
ATOM 530 O O . GLY A 1 74 ? 9.984 -4.710 -26.301 1.00 90.50 74 GLY A O 1
ATOM 531 N N . SER A 1 75 ? 10.051 -4.787 -24.062 1.00 89.00 75 SER A N 1
ATOM 532 C CA . SER A 1 75 ? 9.561 -3.428 -23.817 1.00 89.00 75 SER A CA 1
ATOM 533 C C . SER A 1 75 ? 10.538 -2.557 -23.032 1.00 89.00 75 SER A C 1
ATOM 535 O O . SER A 1 75 ? 10.155 -1.485 -22.580 1.00 89.00 75 SER A O 1
ATOM 537 N N . ALA A 1 76 ? 11.737 -3.068 -22.752 1.00 91.19 76 ALA A N 1
ATOM 538 C CA . ALA A 1 76 ? 12.720 -2.449 -21.871 1.00 91.19 76 ALA A CA 1
ATOM 539 C C . ALA A 1 76 ? 12.178 -2.000 -20.493 1.00 91.19 76 ALA A C 1
ATOM 541 O O . ALA A 1 76 ? 12.649 -1.013 -19.930 1.00 91.19 76 ALA A O 1
ATOM 542 N N . ALA A 1 77 ? 11.194 -2.717 -19.939 1.00 95.12 77 ALA A N 1
ATOM 543 C CA . ALA A 1 77 ? 10.527 -2.307 -18.703 1.00 95.12 77 ALA A CA 1
ATOM 544 C C . ALA A 1 77 ? 11.156 -2.980 -17.480 1.00 95.12 77 ALA A C 1
ATOM 546 O O . ALA A 1 77 ? 11.478 -4.169 -17.514 1.00 95.12 77 ALA A O 1
ATOM 547 N N . LEU A 1 78 ? 11.280 -2.238 -16.382 1.00 96.75 78 LEU A N 1
ATOM 548 C CA . LEU A 1 78 ? 11.639 -2.796 -15.081 1.00 96.75 78 LEU A CA 1
ATOM 549 C C . LEU A 1 78 ? 10.373 -3.266 -14.367 1.00 96.75 78 LEU A C 1
ATOM 551 O O . LEU A 1 78 ? 9.367 -2.557 -14.330 1.00 96.75 78 LEU A O 1
ATOM 555 N N . GLU A 1 79 ? 10.430 -4.445 -13.765 1.00 97.38 79 GLU A N 1
ATOM 556 C CA . GLU A 1 79 ? 9.345 -4.990 -12.964 1.00 97.38 79 GLU A CA 1
ATOM 557 C C . GLU A 1 79 ? 9.764 -5.129 -11.505 1.00 97.38 79 GLU A C 1
ATOM 559 O O . GLU A 1 79 ? 10.873 -5.571 -11.190 1.00 97.38 79 GLU A O 1
ATOM 564 N N . PHE A 1 80 ? 8.839 -4.814 -10.604 1.00 97.69 80 PHE A N 1
ATOM 565 C CA . PHE A 1 80 ? 9.036 -4.914 -9.167 1.00 97.69 80 PHE A CA 1
ATOM 566 C C . PHE A 1 80 ? 7.850 -5.598 -8.499 1.00 97.69 80 PHE A C 1
ATOM 568 O O . PHE A 1 80 ? 6.707 -5.490 -8.944 1.00 97.69 80 PHE A O 1
ATOM 575 N N . TRP A 1 81 ? 8.131 -6.263 -7.387 1.00 97.62 81 TRP A N 1
ATOM 576 C CA . TRP A 1 81 ? 7.139 -6.572 -6.372 1.00 97.62 81 TRP A CA 1
ATOM 577 C C . TRP A 1 81 ? 7.121 -5.450 -5.346 1.00 97.62 81 TRP A C 1
ATOM 579 O O . TRP A 1 81 ? 8.174 -5.034 -4.870 1.00 97.62 81 TRP A O 1
ATOM 589 N N . ALA A 1 82 ? 5.933 -4.996 -4.986 1.00 97.00 82 ALA A N 1
ATOM 590 C CA . ALA A 1 82 ? 5.716 -4.047 -3.911 1.00 97.00 82 ALA A CA 1
ATOM 591 C C . ALA A 1 82 ? 4.628 -4.555 -2.965 1.00 97.00 82 ALA A C 1
ATOM 593 O O . ALA A 1 82 ? 3.878 -5.477 -3.301 1.00 97.00 82 ALA A O 1
ATOM 594 N N . VAL A 1 83 ? 4.535 -3.956 -1.783 1.00 96.31 83 VAL A N 1
ATOM 595 C CA . VAL A 1 83 ? 3.472 -4.259 -0.822 1.00 96.31 83 VAL A CA 1
ATOM 596 C C . VAL A 1 83 ? 2.864 -2.972 -0.287 1.00 96.31 83 VAL A C 1
ATOM 598 O O . VAL A 1 83 ? 3.564 -1.981 -0.069 1.00 96.31 83 VAL A O 1
ATOM 601 N N . THR A 1 84 ? 1.554 -2.994 -0.071 1.00 95.50 84 THR A N 1
ATOM 602 C CA . THR A 1 84 ? 0.873 -2.011 0.773 1.00 95.50 84 THR A CA 1
ATOM 603 C C . THR A 1 84 ? 0.928 -2.504 2.222 1.00 95.50 84 THR A C 1
ATOM 605 O O . THR A 1 84 ? 0.741 -3.698 2.452 1.00 95.50 84 THR A O 1
ATOM 608 N N . ASP A 1 85 ? 1.119 -1.615 3.188 1.00 90.31 85 ASP A N 1
ATOM 609 C CA . ASP A 1 85 ? 1.106 -1.954 4.619 1.00 90.31 85 ASP A CA 1
ATOM 610 C C . ASP A 1 85 ? -0.273 -1.702 5.237 1.00 90.31 85 ASP A C 1
ATOM 612 O O . ASP A 1 85 ? -1.099 -2.605 5.304 1.00 90.31 85 ASP A O 1
ATOM 616 N N . ARG A 1 86 ? -0.567 -0.453 5.602 1.00 90.62 86 ARG A N 1
ATOM 617 C CA . ARG A 1 86 ? -1.848 -0.049 6.193 1.00 90.62 86 ARG A CA 1
ATOM 618 C C . ARG A 1 86 ? -2.799 0.545 5.155 1.00 90.62 86 ARG A C 1
ATOM 620 O O . ARG A 1 86 ? -2.370 1.003 4.096 1.00 90.62 86 ARG A O 1
ATOM 627 N N . GLY A 1 87 ? -4.092 0.582 5.481 1.00 90.69 87 GLY A N 1
ATOM 628 C CA . GLY A 1 87 ? -5.057 1.380 4.714 1.00 90.69 87 GLY A CA 1
ATOM 629 C C . GLY A 1 87 ? -4.754 2.881 4.800 1.00 90.69 87 GLY A C 1
ATOM 630 O O . GLY A 1 87 ? -3.935 3.284 5.638 1.00 90.69 87 GLY A O 1
ATOM 631 N N . PRO A 1 88 ? -5.404 3.725 3.970 1.00 92.19 88 PRO A N 1
ATOM 632 C CA . PRO A 1 88 ? -5.328 5.172 4.138 1.00 92.19 88 PRO A CA 1
ATOM 633 C C . PRO A 1 88 ? -5.585 5.534 5.596 1.00 92.19 88 PRO A C 1
ATOM 635 O O . PRO A 1 88 ? -6.527 5.018 6.200 1.00 92.19 88 PRO A O 1
ATOM 638 N N . ASN A 1 89 ? -4.715 6.364 6.161 1.00 93.31 89 ASN A N 1
ATOM 639 C CA . ASN A 1 89 ? -4.806 6.769 7.552 1.00 93.31 89 ASN A CA 1
ATOM 640 C C . ASN A 1 89 ? -4.324 8.204 7.743 1.00 93.31 89 ASN A C 1
ATOM 642 O O . ASN A 1 89 ? -3.530 8.711 6.951 1.00 93.31 89 ASN A O 1
ATOM 646 N N . ALA A 1 90 ? -4.814 8.828 8.807 1.00 92.19 90 ALA A N 1
ATOM 647 C CA . ALA A 1 90 ? -4.415 10.153 9.250 1.00 92.19 90 ALA A CA 1
ATOM 648 C C . ALA A 1 90 ? -4.227 10.160 10.770 1.00 92.19 90 ALA A C 1
ATOM 650 O O . ALA A 1 90 ? -4.769 9.308 11.481 1.00 92.19 90 ALA A O 1
ATOM 651 N N . ASP A 1 91 ? -3.447 11.119 11.262 1.00 94.56 91 ASP A N 1
ATOM 652 C CA . ASP A 1 91 ? -3.311 11.347 12.698 1.00 94.56 91 ASP A CA 1
ATOM 653 C C . ASP A 1 91 ? -4.649 11.789 13.300 1.00 94.56 91 ASP A C 1
ATOM 655 O O . ASP A 1 91 ? -5.417 12.527 12.678 1.00 94.56 91 ASP A O 1
ATOM 659 N N . SER A 1 92 ? -4.924 11.342 14.524 1.00 92.75 92 SER A N 1
ATOM 660 C CA . SER A 1 92 ? -6.115 11.719 15.284 1.00 92.75 92 SER A CA 1
ATOM 661 C C . SER A 1 92 ? -5.775 11.982 16.755 1.00 92.75 92 SER A C 1
ATOM 66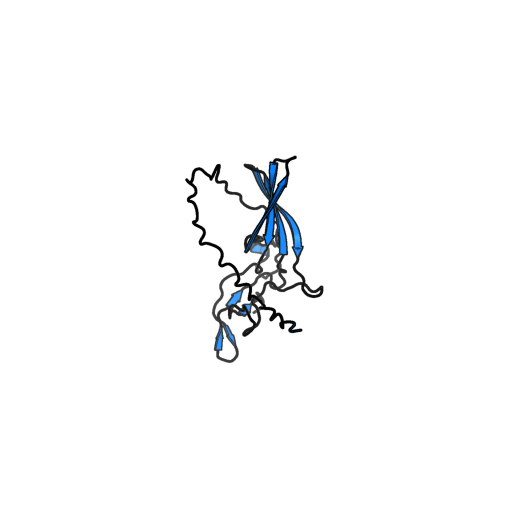3 O O . SER A 1 92 ? -4.706 11.583 17.225 1.00 92.75 92 SER A O 1
ATOM 665 N N . PRO A 1 93 ? -6.653 12.676 17.505 1.00 93.44 93 PRO A N 1
ATOM 666 C CA . PRO A 1 93 ? -6.453 12.895 18.936 1.00 93.44 93 PRO A CA 1
ATOM 667 C C . PRO A 1 93 ? -6.316 11.586 19.723 1.00 93.44 93 PRO A C 1
ATOM 669 O O . PRO A 1 93 ? -6.826 10.543 19.318 1.00 93.44 93 PRO A O 1
ATOM 672 N N . GLU A 1 94 ? -5.678 11.634 20.890 1.00 94.50 94 GLU A N 1
ATOM 673 C CA . GLU A 1 94 ? -5.674 10.488 21.803 1.00 94.50 94 GLU A CA 1
ATOM 674 C C . GLU A 1 94 ? -7.098 10.107 22.224 1.00 94.50 94 GLU A C 1
ATOM 676 O O . GLU A 1 94 ? -7.953 10.970 22.441 1.00 94.50 94 GLU A O 1
ATOM 681 N N . VAL A 1 95 ? -7.337 8.808 22.399 1.00 92.44 95 VAL A N 1
ATOM 682 C CA . VAL A 1 95 ? -8.623 8.286 22.870 1.00 92.44 95 VAL A CA 1
ATOM 683 C C . VAL A 1 95 ? -8.507 7.749 24.287 1.00 92.44 95 VAL A C 1
ATOM 685 O O . VAL A 1 95 ? -7.506 7.135 24.660 1.00 92.44 95 VAL A O 1
ATOM 688 N N . LEU A 1 96 ? -9.550 7.977 25.084 1.00 91.62 96 LEU A N 1
ATOM 689 C CA . LEU A 1 96 ? -9.657 7.423 26.426 1.00 91.62 96 LEU A CA 1
ATOM 690 C C . LEU A 1 96 ? -10.344 6.057 26.353 1.00 91.62 96 LEU A C 1
ATOM 692 O O . LEU A 1 96 ? -11.504 5.967 25.959 1.00 91.62 96 LEU A O 1
ATOM 696 N N . ASN A 1 97 ? -9.651 5.003 26.772 1.00 85.00 97 ASN A N 1
ATOM 697 C CA . ASN A 1 97 ? -10.214 3.661 26.884 1.00 85.00 97 ASN A CA 1
ATOM 698 C C . ASN A 1 97 ? -9.857 3.082 28.258 1.00 85.00 97 ASN A C 1
ATOM 700 O O . ASN A 1 97 ? -8.689 3.043 28.638 1.00 85.00 97 ASN A O 1
ATOM 704 N N . GLY A 1 98 ? -10.864 2.716 29.054 1.00 84.38 98 GLY A N 1
ATOM 705 C CA . GLY A 1 98 ? -10.644 2.195 30.410 1.00 84.38 98 GLY A CA 1
ATOM 706 C C . GLY A 1 98 ? -9.859 3.141 31.333 1.00 84.38 98 GLY A C 1
ATOM 707 O O . GLY A 1 98 ? -9.090 2.680 32.170 1.00 84.38 98 GLY A O 1
ATOM 708 N N . GLY A 1 99 ? -9.994 4.461 31.153 1.00 88.62 99 GLY A N 1
ATOM 709 C CA . GLY A 1 99 ? -9.271 5.472 31.939 1.00 88.62 99 GLY A CA 1
ATOM 710 C C . GLY A 1 99 ? -7.811 5.696 31.525 1.00 88.62 99 GLY A C 1
ATOM 711 O O . GLY A 1 99 ? -7.151 6.563 32.091 1.00 88.62 99 GLY A O 1
ATOM 712 N N . THR A 1 100 ? -7.318 4.968 30.520 1.00 89.81 100 THR A N 1
ATOM 713 C CA . THR A 1 100 ? -5.977 5.141 29.947 1.00 89.81 100 THR A CA 1
ATOM 714 C C . THR A 1 100 ? -6.074 5.837 28.593 1.00 89.81 100 THR A C 1
ATOM 716 O O . THR A 1 100 ? -7.007 5.592 27.825 1.00 89.81 100 THR A O 1
ATOM 719 N N . ARG A 1 101 ? -5.131 6.741 28.311 1.00 93.44 101 ARG A N 1
ATOM 720 C CA . ARG A 1 101 ? -5.032 7.417 27.014 1.00 93.44 101 ARG A CA 1
ATOM 721 C C . ARG A 1 101 ? -4.191 6.588 26.058 1.00 93.44 101 ARG A C 1
ATOM 723 O O . ARG A 1 101 ? -3.113 6.131 26.429 1.00 93.44 101 ARG A O 1
ATOM 730 N N . TYR A 1 102 ? -4.683 6.436 24.838 1.00 92.31 102 TYR A N 1
ATOM 731 C CA . TYR A 1 102 ? -3.994 5.731 23.767 1.00 92.31 102 TYR A CA 1
ATOM 732 C C . TYR A 1 102 ? -3.822 6.654 22.569 1.00 92.31 102 TYR A C 1
ATOM 734 O O . TYR A 1 102 ? -4.755 7.368 22.189 1.00 92.31 102 TYR A O 1
ATOM 742 N N . ALA A 1 103 ? -2.645 6.587 21.944 1.00 94.88 103 ALA A N 1
ATOM 743 C CA . ALA A 1 103 ? -2.454 7.138 20.611 1.00 94.88 103 ALA A CA 1
ATOM 744 C C . ALA A 1 103 ? -3.462 6.492 19.651 1.00 94.88 103 ALA A C 1
ATOM 746 O O . ALA A 1 103 ? -3.778 5.303 19.769 1.00 94.88 103 ALA A O 1
ATOM 747 N N . SER A 1 104 ? -3.982 7.269 18.708 1.00 94.62 104 SER A N 1
ATOM 748 C CA . SER A 1 104 ? -4.956 6.771 17.747 1.00 94.62 104 SER A CA 1
ATOM 749 C C . SER A 1 104 ? -4.668 7.281 16.341 1.00 94.62 104 SER A C 1
ATOM 751 O O . SER A 1 104 ? -3.956 8.272 16.160 1.00 94.62 104 SER A O 1
ATOM 753 N N . LYS A 1 105 ? -5.217 6.579 15.349 1.00 95.25 105 LYS A N 1
ATOM 754 C CA . LYS A 1 105 ? -5.235 7.013 13.950 1.00 95.25 105 LYS A CA 1
ATOM 755 C C . LYS A 1 105 ? -6.609 6.777 13.344 1.00 95.25 105 LYS A C 1
ATOM 757 O O . LYS A 1 105 ? -7.233 5.750 13.613 1.00 95.25 105 LYS A O 1
ATOM 762 N N . LEU A 1 106 ? -7.041 7.693 12.485 1.00 94.31 106 LEU A N 1
ATOM 763 C CA . LEU A 1 106 ? -8.258 7.552 11.693 1.00 94.31 106 LEU A CA 1
ATOM 764 C C . LEU A 1 106 ? -7.976 6.712 10.446 1.00 94.31 106 LEU A C 1
ATOM 766 O O . LEU A 1 106 ? -6.996 6.963 9.749 1.00 94.31 106 LEU A O 1
ATOM 770 N N . PHE A 1 107 ? -8.864 5.770 10.135 1.00 95.06 107 PHE A N 1
ATOM 771 C CA . PHE A 1 107 ? -8.835 4.921 8.947 1.00 95.06 107 PHE A CA 1
ATOM 772 C C . PHE A 1 107 ? -10.138 5.085 8.148 1.00 95.06 107 PHE A C 1
ATOM 774 O O . PHE A 1 107 ? -11.117 4.393 8.427 1.00 95.06 107 PHE A O 1
ATOM 781 N N . PRO A 1 108 ? -10.156 5.941 7.109 1.00 94.38 108 PRO A N 1
ATOM 782 C CA . PRO A 1 108 ? -11.315 6.152 6.229 1.00 94.38 108 PRO A CA 1
ATOM 783 C C . PRO A 1 108 ? -11.812 4.893 5.502 1.00 94.38 108 PRO A C 1
ATOM 785 O O . PRO A 1 108 ? -12.967 4.802 5.084 1.00 94.38 108 PRO A O 1
ATOM 788 N N . VAL A 1 109 ? -10.929 3.904 5.328 1.00 95.19 109 VAL A N 1
ATOM 789 C CA . VAL A 1 109 ? -11.244 2.601 4.727 1.00 95.19 109 VAL A CA 1
ATOM 790 C C . VAL A 1 109 ? -10.783 1.497 5.687 1.00 95.19 109 VAL A C 1
ATOM 792 O O . VAL A 1 109 ? -9.769 0.844 5.438 1.00 95.19 109 VAL A O 1
ATOM 795 N N . PRO A 1 110 ? -11.498 1.263 6.805 1.00 94.31 110 PRO A N 1
ATOM 796 C CA . PRO A 1 110 ? -11.036 0.357 7.862 1.00 94.31 110 PRO A CA 1
ATOM 797 C C . PRO A 1 110 ? -11.029 -1.116 7.424 1.00 94.31 110 PRO A C 1
ATOM 799 O O . PRO A 1 110 ? -10.318 -1.936 7.994 1.00 94.31 110 PRO A O 1
ATOM 802 N N . ALA A 1 111 ? -11.782 -1.454 6.373 1.00 94.25 111 ALA A N 1
ATOM 803 C CA . ALA A 1 111 ? -11.800 -2.779 5.754 1.00 94.25 111 ALA A CA 1
ATOM 804 C C . ALA A 1 111 ? -10.688 -2.984 4.703 1.00 94.25 111 ALA A C 1
ATOM 806 O O . ALA A 1 111 ? -10.737 -3.955 3.945 1.00 94.25 111 ALA A O 1
ATOM 807 N N . PHE A 1 112 ? -9.721 -2.065 4.599 1.00 96.50 112 PHE A N 1
ATOM 808 C CA . PHE A 1 112 ? -8.618 -2.189 3.652 1.00 96.50 112 PHE A CA 1
ATOM 809 C C . PHE A 1 112 ? -7.811 -3.468 3.902 1.00 96.50 112 PHE A C 1
ATOM 811 O O . PHE A 1 112 ? -7.430 -3.771 5.035 1.00 96.50 112 PHE A O 1
ATOM 818 N N . VAL A 1 113 ? -7.526 -4.188 2.815 1.00 97.25 113 VAL A N 1
ATOM 819 C CA . VAL A 1 113 ? -6.744 -5.424 2.828 1.00 97.25 113 VAL A CA 1
ATOM 820 C C . VAL A 1 113 ? -5.361 -5.127 2.244 1.00 97.25 113 VAL A C 1
ATOM 822 O O . VAL A 1 113 ? -5.268 -4.813 1.050 1.00 97.25 113 VAL A O 1
ATOM 825 N N . PRO A 1 114 ? -4.288 -5.247 3.043 1.00 96.75 114 PRO A N 1
ATOM 826 C CA . PRO A 1 114 ? -2.919 -5.135 2.563 1.00 96.75 114 PRO A CA 1
ATOM 827 C C . PRO A 1 114 ? -2.687 -6.042 1.350 1.00 96.75 114 PRO A C 1
ATOM 829 O O . PRO A 1 114 ? -3.218 -7.147 1.282 1.00 96.75 114 PRO A O 1
ATOM 832 N N . THR A 1 115 ? -1.944 -5.582 0.352 1.00 97.06 115 THR A N 1
ATOM 833 C CA . THR A 1 115 ? -1.915 -6.181 -0.983 1.00 97.06 115 THR A CA 1
ATOM 834 C C . THR A 1 115 ? -0.495 -6.194 -1.538 1.00 97.06 115 THR A C 1
ATOM 836 O O . THR A 1 115 ? 0.203 -5.182 -1.511 1.00 97.06 115 THR A O 1
ATOM 839 N N . VAL A 1 116 ? -0.076 -7.334 -2.092 1.00 97.12 116 VAL A N 1
ATOM 840 C CA . VAL A 1 116 ? 1.129 -7.421 -2.930 1.00 97.12 116 VAL A CA 1
ATOM 841 C C . VAL A 1 116 ? 0.778 -6.911 -4.319 1.00 97.12 116 VAL A C 1
ATOM 843 O O . VAL A 1 116 ? -0.201 -7.361 -4.918 1.00 97.12 116 VAL A O 1
ATOM 846 N N . VAL A 1 117 ? 1.580 -6.000 -4.856 1.00 97.31 117 VAL A N 1
ATOM 847 C CA . VAL A 1 117 ? 1.385 -5.440 -6.194 1.00 97.31 117 VAL A CA 1
ATOM 848 C C . VAL A 1 117 ? 2.595 -5.700 -7.079 1.00 97.31 117 VAL A C 1
ATOM 850 O O . VAL A 1 117 ? 3.734 -5.735 -6.616 1.00 97.31 117 VAL A O 1
ATOM 853 N N . GLN A 1 118 ? 2.352 -5.876 -8.373 1.00 97.06 118 GLN A N 1
ATOM 854 C CA . GLN A 1 118 ? 3.390 -5.759 -9.388 1.00 97.06 118 GLN A CA 1
ATOM 855 C C . GLN A 1 118 ? 3.448 -4.314 -9.862 1.00 97.06 118 GLN A C 1
ATOM 857 O O . GLN A 1 118 ? 2.430 -3.776 -10.296 1.00 97.06 118 GLN A O 1
ATOM 862 N N . LEU A 1 119 ? 4.632 -3.713 -9.808 1.00 96.94 119 LEU A N 1
ATOM 863 C CA . LEU A 1 119 ? 4.900 -2.428 -10.440 1.00 96.94 119 LEU A CA 1
ATOM 864 C C . LEU A 1 119 ? 5.675 -2.654 -11.725 1.00 96.94 119 LEU A C 1
ATOM 866 O O . LEU A 1 119 ? 6.600 -3.466 -11.770 1.00 96.94 119 LEU A O 1
ATOM 870 N N . ARG A 1 120 ? 5.306 -1.898 -12.749 1.00 97.19 120 ARG A N 1
ATOM 871 C CA . ARG A 1 120 ? 6.012 -1.840 -14.018 1.00 97.19 120 ARG A CA 1
ATOM 872 C C . ARG A 1 120 ? 6.472 -0.413 -14.254 1.00 97.19 120 ARG A C 1
ATOM 874 O O . ARG A 1 120 ? 5.652 0.501 -14.221 1.00 97.19 120 ARG A O 1
ATOM 881 N N . VAL A 1 121 ? 7.762 -0.243 -14.508 1.00 97.06 121 VAL A N 1
ATOM 882 C CA . VAL A 1 121 ? 8.381 1.042 -14.828 1.00 97.06 121 VAL A CA 1
ATOM 883 C C . VAL A 1 121 ? 8.878 0.988 -16.267 1.00 97.06 121 VAL A C 1
ATOM 885 O O . VAL A 1 121 ? 9.821 0.257 -16.580 1.00 97.06 121 VAL A O 1
ATOM 888 N N . SER A 1 122 ? 8.214 1.743 -17.137 1.00 95.12 122 SER A N 1
ATOM 889 C CA . SER A 1 122 ? 8.704 2.063 -18.476 1.00 95.12 122 SER A CA 1
ATOM 890 C C . SER A 1 122 ? 9.623 3.272 -18.353 1.00 95.12 122 SER A C 1
ATOM 892 O O . SER A 1 122 ? 9.175 4.344 -17.936 1.00 95.12 122 SER A O 1
ATOM 894 N N . LEU A 1 123 ? 10.907 3.080 -18.665 1.00 91.06 123 LEU A N 1
ATOM 895 C CA . LEU A 1 123 ? 11.921 4.121 -18.498 1.00 91.06 123 LEU A CA 1
ATOM 896 C C . LEU A 1 123 ? 11.548 5.393 -19.271 1.00 91.06 123 LEU A C 1
ATOM 898 O O . LEU A 1 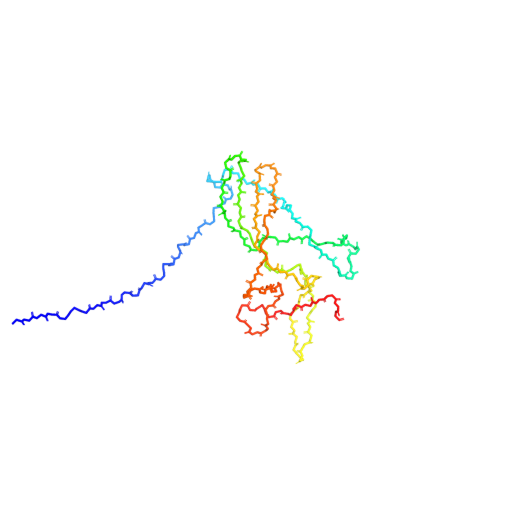123 ? 11.035 5.297 -20.381 1.00 91.06 123 LEU A O 1
ATOM 902 N N . ALA A 1 124 ? 11.790 6.564 -18.677 1.00 89.44 124 ALA A N 1
ATOM 903 C CA . ALA A 1 124 ? 11.415 7.887 -19.183 1.00 89.44 124 ALA A CA 1
ATOM 904 C C . ALA A 1 124 ? 9.914 8.124 -19.474 1.00 89.44 124 ALA A C 1
ATOM 906 O O . ALA A 1 124 ? 9.557 9.199 -19.953 1.00 89.44 124 ALA A O 1
ATOM 907 N N . GLU A 1 125 ? 9.030 7.169 -19.166 1.00 93.00 125 GLU A N 1
ATOM 908 C CA . GLU A 1 125 ? 7.602 7.256 -19.489 1.00 93.00 125 GLU A CA 1
ATOM 909 C C . GLU A 1 125 ? 6.722 7.249 -18.236 1.00 93.00 125 GLU A C 1
ATOM 911 O O . GLU A 1 125 ? 6.138 8.270 -17.876 1.00 93.00 125 GLU A O 1
ATOM 916 N N . ALA A 1 126 ? 6.584 6.095 -17.575 1.00 95.38 126 ALA A N 1
ATOM 917 C CA . ALA A 1 126 ? 5.589 5.913 -16.523 1.00 95.38 126 ALA A CA 1
ATOM 918 C C . ALA A 1 126 ? 5.910 4.741 -15.590 1.00 95.38 126 ALA A C 1
ATOM 920 O O . ALA A 1 126 ? 6.485 3.729 -15.996 1.00 95.38 126 ALA A O 1
ATOM 921 N N . ALA A 1 127 ? 5.427 4.845 -14.351 1.00 96.62 127 ALA A N 1
ATOM 922 C CA . ALA A 1 127 ? 5.315 3.727 -13.425 1.00 96.62 127 ALA A CA 1
ATOM 923 C C . ALA A 1 127 ? 3.836 3.383 -13.217 1.00 96.62 127 ALA A C 1
ATOM 925 O O . ALA A 1 127 ? 3.020 4.260 -12.942 1.00 96.62 127 ALA A O 1
ATOM 926 N N . THR A 1 128 ? 3.476 2.108 -13.341 1.00 96.56 128 THR A N 1
ATOM 927 C CA . THR A 1 128 ? 2.082 1.645 -13.266 1.00 96.56 128 THR A CA 1
ATOM 928 C C . THR A 1 128 ? 1.951 0.432 -12.356 1.00 96.56 128 THR A C 1
ATOM 930 O O . THR A 1 128 ? 2.826 -0.439 -12.317 1.00 96.56 128 THR A O 1
ATOM 933 N N . VAL A 1 129 ? 0.842 0.367 -11.620 1.00 96.25 129 VAL A N 1
ATOM 934 C CA . VAL A 1 129 ? 0.422 -0.846 -10.909 1.00 96.25 129 VAL A CA 1
ATOM 935 C C . VAL A 1 129 ? -0.241 -1.803 -11.896 1.00 96.25 129 VAL A C 1
ATOM 937 O O . VAL A 1 129 ? -1.182 -1.439 -12.597 1.00 96.25 129 VAL A O 1
ATOM 940 N N . GLY A 1 130 ? 0.243 -3.041 -11.926 1.00 93.19 130 GLY A N 1
ATOM 941 C CA . GLY A 1 130 ? -0.351 -4.146 -12.669 1.00 93.19 130 GLY A CA 1
ATOM 942 C C . GLY A 1 130 ? -1.130 -5.084 -11.750 1.00 93.19 130 GLY A C 1
ATOM 943 O O . GLY A 1 130 ? -2.112 -4.708 -11.114 1.00 93.19 130 GLY A O 1
ATOM 944 N N . ARG A 1 131 ? -0.693 -6.347 -11.685 1.00 95.19 131 ARG A N 1
ATOM 945 C CA . ARG A 1 131 ? -1.350 -7.387 -10.883 1.00 95.19 131 ARG A CA 1
ATOM 946 C C . ARG A 1 131 ? -1.368 -7.021 -9.398 1.00 95.19 131 ARG A C 1
ATOM 948 O O . ARG A 1 131 ? -0.340 -6.652 -8.839 1.00 95.19 131 ARG A O 1
ATOM 955 N N . MET A 1 132 ? -2.513 -7.235 -8.755 1.00 96.31 132 MET A N 1
ATOM 956 C CA . MET A 1 132 ? -2.718 -7.035 -7.321 1.00 96.31 132 MET A CA 1
ATOM 957 C C . MET A 1 132 ? -3.164 -8.343 -6.663 1.00 96.31 132 MET A C 1
ATOM 959 O O . MET A 1 132 ? -4.002 -9.065 -7.205 1.00 96.31 132 MET A O 1
ATOM 963 N N . LEU A 1 133 ? -2.591 -8.659 -5.505 1.00 96.62 133 LEU A N 1
ATOM 964 C CA . LEU A 1 133 ? -2.815 -9.891 -4.752 1.00 96.62 133 LEU A CA 1
ATOM 965 C C . LEU A 1 133 ? -3.071 -9.550 -3.277 1.00 96.62 133 LEU A C 1
ATOM 967 O O . LEU A 1 133 ? -2.110 -9.367 -2.524 1.00 96.62 133 LEU A O 1
ATOM 971 N N . PRO A 1 134 ? -4.345 -9.430 -2.859 1.00 96.56 134 PRO A N 1
ATOM 972 C CA . PRO A 1 134 ? -4.690 -9.150 -1.470 1.00 96.56 134 PRO A CA 1
ATOM 973 C C . PRO A 1 134 ? -4.142 -10.227 -0.536 1.00 96.56 134 PRO A C 1
ATOM 975 O O . PRO A 1 134 ? -4.296 -11.425 -0.798 1.00 96.56 134 PRO A O 1
ATOM 978 N N . LEU A 1 135 ? -3.516 -9.799 0.555 1.00 96.75 135 LEU A N 1
ATOM 979 C CA . LEU A 1 135 ? -2.936 -10.681 1.550 1.00 96.75 135 LEU A CA 1
ATOM 980 C C . LEU A 1 135 ? -4.032 -11.390 2.341 1.00 96.75 135 LEU A C 1
ATOM 982 O O . LEU A 1 135 ? -5.049 -10.814 2.742 1.00 96.75 135 LEU A O 1
ATOM 986 N N . ARG A 1 136 ? -3.813 -12.687 2.542 1.00 96.94 136 ARG A N 1
ATOM 987 C CA . ARG A 1 136 ? -4.738 -13.570 3.238 1.00 96.94 136 ARG A CA 1
ATOM 988 C C . ARG A 1 136 ? -3.986 -14.476 4.191 1.00 96.94 136 ARG A C 1
ATOM 990 O O . ARG A 1 136 ? -2.935 -15.004 3.843 1.00 96.94 136 ARG A O 1
ATOM 997 N N . GLU A 1 137 ? -4.594 -14.723 5.338 1.00 94.62 137 GLU A N 1
ATOM 998 C CA . GLU A 1 137 ? -4.162 -15.711 6.315 1.00 94.62 137 GLU A CA 1
AT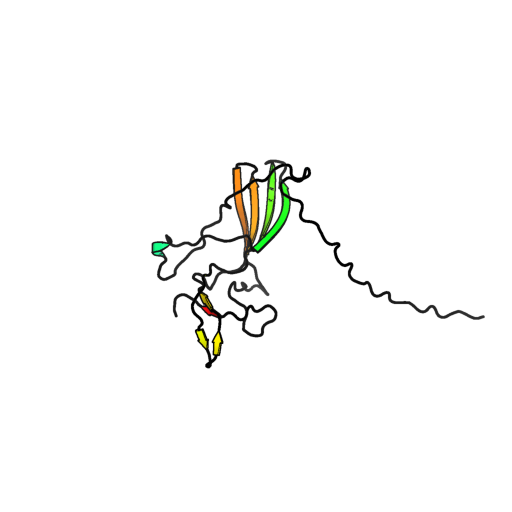OM 999 C C . GLU A 1 137 ? -5.272 -16.752 6.474 1.00 94.62 137 GLU A C 1
ATOM 1001 O O . GLU A 1 137 ? -6.441 -16.406 6.657 1.00 94.62 137 GLU A O 1
ATOM 1006 N N . ALA A 1 138 ? -4.933 -18.036 6.319 1.00 95.38 138 ALA A N 1
ATOM 1007 C CA . ALA A 1 138 ? -5.896 -19.143 6.364 1.00 95.38 138 ALA A CA 1
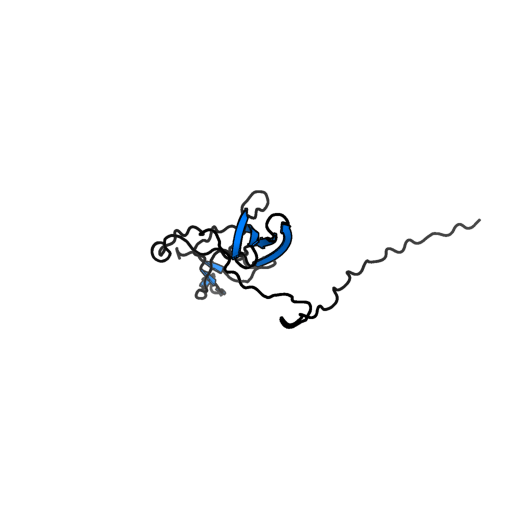ATOM 1008 C C . ALA A 1 138 ? -7.158 -18.907 5.493 1.00 95.38 138 ALA A C 1
ATOM 1010 O O . ALA A 1 138 ? -8.283 -19.223 5.878 1.00 95.38 138 ALA A O 1
ATOM 1011 N N . GLY A 1 139 ? -6.978 -18.291 4.317 1.00 94.50 139 GLY A N 1
ATOM 1012 C CA . GLY A 1 139 ? -8.056 -17.965 3.375 1.00 94.50 139 GLY A CA 1
ATOM 1013 C C . GLY A 1 139 ? -8.850 -16.690 3.693 1.00 94.50 139 GLY A C 1
ATOM 1014 O O . GLY A 1 139 ? -9.609 -16.225 2.838 1.00 94.50 139 GLY A O 1
ATOM 1015 N N . ARG A 1 140 ? -8.651 -16.065 4.858 1.00 96.25 140 ARG A N 1
ATOM 1016 C CA . ARG A 1 140 ? -9.317 -14.817 5.265 1.00 96.25 140 ARG A CA 1
ATOM 1017 C C . ARG A 1 140 ? -8.443 -13.619 4.922 1.00 96.25 140 ARG A C 1
ATOM 1019 O O . ARG A 1 140 ? -7.227 -13.700 5.029 1.00 96.25 140 ARG A O 1
ATOM 1026 N N . ALA A 1 141 ? -9.056 -12.524 4.487 1.00 96.75 141 ALA A N 1
ATOM 1027 C CA . ALA A 1 141 ? -8.327 -11.279 4.268 1.00 96.75 141 ALA A CA 1
ATOM 1028 C C . ALA A 1 141 ? -7.725 -10.782 5.588 1.00 96.75 141 ALA A C 1
ATOM 1030 O O . ALA A 1 141 ? -8.413 -10.806 6.612 1.00 96.75 141 ALA A O 1
ATOM 1031 N N . ILE A 1 142 ? -6.463 -10.354 5.556 1.00 95.19 142 ILE A N 1
ATOM 1032 C CA . ILE A 1 142 ? -5.841 -9.716 6.721 1.00 95.19 142 ILE A CA 1
ATOM 1033 C C . ILE A 1 142 ? -6.273 -8.247 6.806 1.00 95.19 142 ILE A C 1
ATOM 1035 O O . ILE A 1 142 ? -6.648 -7.643 5.800 1.00 95.19 142 ILE A O 1
ATOM 1039 N N . SER A 1 143 ? -6.226 -7.681 8.010 1.00 94.50 143 SER A N 1
ATOM 1040 C CA . SER A 1 143 ? -6.576 -6.279 8.251 1.00 94.50 143 SER A CA 1
ATOM 1041 C C . SER A 1 143 ? -5.377 -5.358 8.028 1.00 94.50 143 SER A C 1
ATOM 1043 O O . SER A 1 143 ? -4.259 -5.712 8.391 1.00 94.50 143 SER A O 1
ATOM 1045 N N . GLY A 1 144 ? -5.621 -4.167 7.477 1.00 94.38 144 GLY A N 1
ATOM 1046 C CA . GLY A 1 144 ? -4.652 -3.065 7.430 1.00 94.38 144 GLY A CA 1
ATOM 1047 C C . GLY A 1 144 ? -4.716 -2.113 8.634 1.00 94.38 144 GLY A C 1
ATOM 1048 O O . GLY A 1 144 ? -4.118 -1.038 8.578 1.00 94.38 144 GLY A O 1
ATOM 1049 N N . LEU A 1 145 ? -5.478 -2.456 9.679 1.00 95.69 145 LEU A N 1
ATOM 1050 C CA . LEU A 1 145 ? -5.551 -1.712 10.943 1.00 95.69 145 LEU A CA 1
ATOM 1051 C C . LEU A 1 145 ? -4.373 -2.057 11.875 1.00 95.69 145 LEU A C 1
ATOM 1053 O O . LEU A 1 145 ? -3.742 -3.101 11.695 1.00 95.69 145 LEU A O 1
ATOM 1057 N N . PRO A 1 146 ? -4.091 -1.228 12.901 1.00 94.19 146 PRO A N 1
ATOM 1058 C CA . PRO A 1 146 ? -3.121 -1.569 13.936 1.00 94.19 146 PRO A CA 1
ATOM 1059 C C . PRO A 1 146 ? -3.445 -2.911 14.600 1.00 94.19 146 PRO A C 1
ATOM 1061 O O . PRO A 1 146 ? -4.611 -3.256 14.812 1.00 94.19 146 PRO A O 1
ATOM 1064 N N . LEU A 1 147 ? -2.400 -3.663 14.946 1.00 92.69 147 LEU A N 1
ATOM 1065 C CA . LEU A 1 147 ? -2.552 -4.915 15.680 1.00 92.69 147 LEU A CA 1
ATOM 1066 C C . LEU A 1 147 ? -3.133 -4.664 17.083 1.00 92.69 147 LEU A C 1
ATOM 1068 O O . LEU A 1 147 ? -2.895 -3.600 17.662 1.00 92.69 147 LEU A O 1
ATOM 1072 N N . PRO A 1 148 ? -3.845 -5.648 17.665 1.00 89.88 148 PRO A N 1
ATOM 1073 C CA . PRO A 1 148 ? -4.328 -5.552 19.035 1.00 89.88 148 PRO 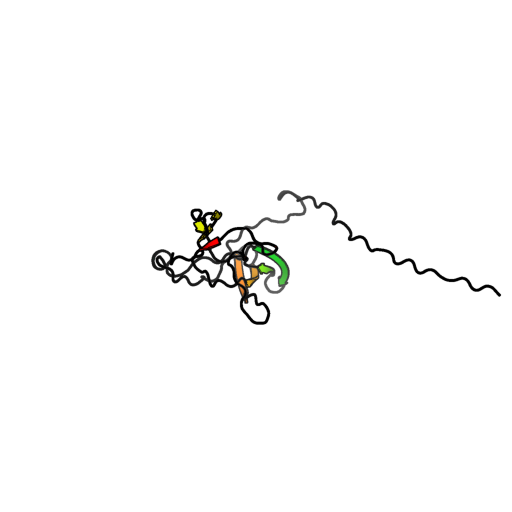A CA 1
ATOM 1074 C C . PRO A 1 148 ? -3.215 -5.221 20.033 1.00 89.88 148 PRO A C 1
ATOM 1076 O O . PRO A 1 148 ? -2.076 -5.674 19.903 1.00 89.88 148 PRO A O 1
ATOM 1079 N N . GLN A 1 149 ? -3.572 -4.465 21.069 1.00 88.69 149 GLN A N 1
ATOM 1080 C CA . GLN A 1 149 ? -2.657 -4.098 22.147 1.00 88.69 149 GLN A CA 1
ATOM 1081 C C . GLN A 1 149 ? -2.030 -5.347 22.781 1.00 88.69 149 GLN A C 1
ATOM 1083 O O . GLN A 1 149 ? -2.725 -6.316 23.086 1.00 88.69 149 GLN A O 1
ATOM 1088 N N . GLY A 1 150 ? -0.711 -5.321 22.973 1.00 87.88 150 GLY A N 1
ATOM 1089 C CA . GLY A 1 150 ? 0.049 -6.446 23.526 1.00 87.88 150 GLY A CA 1
ATOM 1090 C C . GLY A 1 150 ? 0.388 -7.562 22.529 1.00 87.88 150 GLY A C 1
ATOM 1091 O O . GLY A 1 150 ? 1.123 -8.478 22.893 1.00 87.88 150 GLY A O 1
ATOM 1092 N N . ALA A 1 151 ? -0.082 -7.495 21.278 1.00 92.56 151 ALA A N 1
ATOM 1093 C CA . ALA A 1 151 ? 0.385 -8.399 20.231 1.00 92.56 151 ALA A CA 1
ATOM 1094 C C . ALA A 1 151 ? 1.842 -8.090 19.845 1.00 92.56 151 ALA A C 1
ATOM 1096 O O . ALA A 1 151 ? 2.288 -6.939 19.865 1.00 92.56 151 ALA A O 1
ATOM 1097 N N . VAL A 1 152 ? 2.592 -9.122 19.452 1.00 91.25 152 VAL A N 1
ATOM 1098 C CA . VAL A 1 152 ? 3.956 -8.949 18.936 1.00 91.25 152 VAL A CA 1
ATOM 1099 C C . VAL A 1 152 ? 3.905 -8.102 17.662 1.00 91.25 152 VAL A C 1
ATOM 1101 O O . VAL A 1 152 ? 3.175 -8.428 16.731 1.00 91.25 152 VAL A O 1
ATOM 1104 N N . GLY A 1 153 ? 4.681 -7.016 17.631 1.00 87.12 153 GLY A N 1
ATOM 1105 C CA . GLY A 1 153 ? 4.708 -6.073 16.509 1.00 87.12 153 GLY A CA 1
ATOM 1106 C C . GLY A 1 153 ? 3.613 -4.999 16.536 1.00 87.12 153 GLY A C 1
ATOM 1107 O O . GLY A 1 153 ? 3.505 -4.237 15.579 1.00 87.12 153 GLY A O 1
ATOM 1108 N N . ALA A 1 154 ? 2.803 -4.907 17.598 1.00 91.50 154 ALA A N 1
ATOM 1109 C CA . ALA A 1 154 ? 1.818 -3.837 17.737 1.00 91.50 154 ALA A CA 1
ATOM 1110 C C . ALA A 1 154 ? 2.482 -2.464 17.948 1.00 91.50 154 ALA A C 1
ATOM 1112 O O . ALA A 1 154 ? 3.434 -2.339 18.717 1.00 91.50 154 ALA A O 1
ATOM 1113 N N . SER A 1 155 ? 1.936 -1.422 17.311 1.00 89.50 155 SER A N 1
ATOM 1114 C CA . SER A 1 155 ? 2.397 -0.034 17.487 1.00 89.50 155 SER A CA 1
ATOM 1115 C C . SER A 1 155 ? 1.939 0.601 18.803 1.00 89.50 155 SER A C 1
ATOM 1117 O O . SER A 1 155 ? 2.447 1.649 19.186 1.00 89.50 155 SER A O 1
ATOM 1119 N N . GLY A 1 156 ? 0.965 -0.004 19.489 1.00 90.31 156 GLY A N 1
ATOM 1120 C CA . GLY A 1 156 ? 0.312 0.596 20.652 1.00 90.31 156 GLY A CA 1
ATOM 1121 C C . GLY A 1 156 ? -0.787 1.604 20.295 1.00 90.31 156 GLY A C 1
ATOM 1122 O O . GLY A 1 156 ? -1.434 2.142 21.191 1.00 90.31 156 GLY A O 1
ATOM 1123 N N . GLU A 1 157 ? -1.061 1.822 19.008 1.00 92.56 157 GLU A N 1
ATOM 1124 C CA . GLU A 1 157 ? -2.119 2.717 18.530 1.00 92.56 157 GLU A CA 1
ATOM 1125 C C . GLU A 1 157 ? -3.489 2.019 18.472 1.00 92.56 157 GLU A C 1
ATOM 1127 O O . GLU A 1 157 ? -3.587 0.805 18.278 1.00 92.56 157 GLU A O 1
ATOM 1132 N N . ILE A 1 158 ? -4.565 2.801 18.577 1.00 93.44 158 ILE A N 1
ATOM 1133 C CA . ILE A 1 158 ? -5.934 2.365 18.276 1.00 93.44 158 ILE A CA 1
ATOM 1134 C C . ILE A 1 158 ? -6.342 2.890 16.895 1.00 93.44 158 ILE A C 1
ATOM 1136 O O . ILE A 1 158 ? -6.242 4.085 16.619 1.00 93.44 158 ILE A O 1
ATOM 1140 N N . GLY A 1 159 ? -6.812 1.995 16.024 1.00 93.81 159 GLY A N 1
ATOM 1141 C CA . GLY A 1 159 ? -7.418 2.375 14.748 1.00 93.81 159 GLY A CA 1
ATOM 1142 C C . GLY A 1 159 ? -8.882 2.762 14.931 1.00 93.81 159 GLY A C 1
ATOM 1143 O O . GLY A 1 159 ? -9.664 1.967 15.450 1.00 93.81 159 GLY A O 1
ATOM 1144 N N . LEU A 1 160 ? -9.239 3.967 14.502 1.00 93.12 160 LEU A N 1
ATOM 1145 C CA . LEU A 1 160 ? -10.596 4.509 14.524 1.00 93.12 160 LEU A CA 1
ATOM 1146 C C . LEU A 1 160 ? -11.177 4.512 13.112 1.00 93.12 160 LEU A C 1
ATOM 1148 O O . LEU A 1 160 ? -10.446 4.739 12.149 1.00 93.12 160 LEU A O 1
ATOM 1152 N N . ASP A 1 161 ? -12.482 4.298 12.983 1.00 91.31 161 ASP A N 1
ATOM 1153 C CA . ASP A 1 161 ? -13.203 4.603 11.749 1.00 91.31 161 ASP A CA 1
ATOM 1154 C C . ASP A 1 161 ? -13.865 5.989 11.835 1.00 91.31 161 ASP A C 1
ATOM 1156 O O . ASP A 1 161 ? -13.753 6.697 12.835 1.00 91.31 161 ASP A O 1
ATOM 1160 N N . GLU A 1 162 ? -14.527 6.410 10.760 1.00 86.75 162 GLU A N 1
ATOM 1161 C CA . GLU A 1 162 ? -15.199 7.715 10.702 1.00 86.75 162 GLU A CA 1
ATOM 1162 C C . GLU A 1 162 ? -16.533 7.772 11.464 1.00 86.75 162 GLU A C 1
ATOM 1164 O O . GLU A 1 162 ? -17.161 8.827 11.506 1.00 86.75 162 GLU A O 1
ATOM 1169 N N . LYS A 1 163 ? -17.009 6.657 12.031 1.00 79.19 163 LYS A N 1
ATOM 1170 C CA . LYS A 1 163 ? -18.338 6.547 12.652 1.00 79.19 163 LYS A CA 1
ATOM 1171 C C . LYS A 1 163 ? -18.307 6.661 14.179 1.00 79.19 163 LYS A C 1
ATOM 1173 O O . LYS A 1 163 ? -19.216 6.128 14.811 1.00 79.19 163 LYS A O 1
ATOM 1178 N N . LEU A 1 164 ? -17.276 7.312 14.727 1.00 62.28 164 LEU A N 1
ATOM 1179 C CA . LEU A 1 164 ? -17.058 7.533 16.165 1.00 62.28 164 LEU A CA 1
ATOM 1180 C C . LEU A 1 164 ? -18.348 7.711 16.980 1.00 62.28 164 LEU A C 1
ATOM 1182 O O . LEU A 1 164 ? -19.180 8.568 16.602 1.00 62.28 164 LEU A O 1
#

Radius of gyration: 23.68 Å; chains: 1; bounding box: 61×70×57 Å

Sequence (164 aa):
MHRSLAVLFAGLAMPALAAPFTLLPVSHPAVAAVERYEVSTPALAYRGADAAAFAGSLPLAVGSALSFKGYEKGSAALEFWAVTDRGPNADSPEVLNGGTRYASKLFPVPAFVPTVVQLRVSLAEAATVGRMLPLREAGRAISGLPLPQGAVGASGEIGLDEKL

Secondary structure (DSSP, 8-state):
----------------PPPPPPPPPTTSTT--------EE-PPEE--STTTTTTTTEEPPP--SEEEEEEEEGGGTEEEEEEE--SPS-EEEEEEEETTEEEEEEE-SSTT---EEEEEEEETTTEEEEEEEEE-EETTEEPP-SPPPTTSTT--SPEEE-TT-